Protein AF-W2TMM4-F1 (afdb_monomer_lite)

Structure (mmCIF, N/CA/C/O backbone):
data_AF-W2TMM4-F1
#
_entry.id   AF-W2TMM4-F1
#
loop_
_atom_site.group_PDB
_atom_site.id
_atom_site.type_symbol
_atom_site.label_atom_id
_atom_site.label_alt_id
_atom_site.label_comp_id
_atom_site.label_asym_id
_atom_site.label_entity_id
_atom_site.label_seq_id
_atom_site.pdbx_PDB_ins_code
_atom_site.Cartn_x
_atom_site.Cartn_y
_atom_site.Cartn_z
_atom_site.occupancy
_atom_site.B_iso_or_equiv
_atom_site.auth_seq_id
_atom_site.auth_comp_id
_atom_site.auth_asym_id
_atom_site.auth_atom_id
_atom_site.pdbx_PDB_model_num
ATOM 1 N N . ALA A 1 1 ? 18.737 -13.129 -10.054 1.00 51.97 1 ALA A N 1
ATOM 2 C CA . ALA A 1 1 ? 17.874 -11.934 -10.017 1.00 51.97 1 ALA A CA 1
ATOM 3 C C . ALA A 1 1 ? 16.461 -12.389 -9.698 1.00 51.97 1 ALA A C 1
ATOM 5 O O . ALA A 1 1 ? 16.050 -13.416 -10.236 1.00 51.97 1 ALA A O 1
ATOM 6 N N . ASP A 1 2 ? 15.751 -11.673 -8.831 1.00 71.31 2 ASP A N 1
ATOM 7 C CA . ASP A 1 2 ? 14.385 -12.040 -8.451 1.00 71.31 2 ASP A CA 1
ATOM 8 C C . ASP A 1 2 ? 13.465 -11.976 -9.670 1.00 71.31 2 ASP A C 1
ATOM 10 O O . ASP A 1 2 ? 13.382 -10.958 -10.364 1.00 71.31 2 ASP A O 1
ATOM 14 N N . THR A 1 3 ? 12.808 -13.094 -9.968 1.00 86.00 3 THR A N 1
ATOM 15 C CA . THR A 1 3 ? 11.962 -13.233 -11.158 1.00 86.00 3 THR A CA 1
ATOM 16 C C . THR A 1 3 ? 10.549 -12.759 -10.842 1.00 86.00 3 THR A C 1
ATOM 18 O O . THR A 1 3 ? 10.067 -12.923 -9.723 1.00 86.00 3 THR A O 1
ATOM 21 N N . ALA A 1 4 ? 9.895 -12.118 -11.810 1.00 92.56 4 ALA A N 1
ATOM 22 C CA . ALA A 1 4 ? 8.501 -11.724 -11.657 1.00 92.56 4 ALA A CA 1
ATOM 23 C C . ALA A 1 4 ? 7.598 -12.967 -11.580 1.00 92.56 4 ALA A C 1
ATOM 25 O O . ALA A 1 4 ? 7.750 -13.894 -12.376 1.00 92.56 4 ALA A O 1
ATOM 26 N N . ALA A 1 5 ? 6.653 -12.966 -10.647 1.00 97.12 5 ALA A N 1
ATOM 27 C CA . ALA A 1 5 ? 5.658 -14.014 -10.483 1.00 97.12 5 ALA A CA 1
ATOM 28 C C . ALA A 1 5 ? 4.258 -13.421 -10.277 1.00 97.12 5 ALA A C 1
ATOM 30 O O . ALA A 1 5 ? 4.093 -12.299 -9.787 1.00 97.12 5 ALA A O 1
ATOM 31 N N . ALA A 1 6 ? 3.250 -14.208 -10.654 1.00 97.75 6 ALA A N 1
ATOM 32 C CA . ALA A 1 6 ? 1.847 -13.887 -10.442 1.00 97.75 6 ALA A CA 1
ATOM 33 C C . ALA A 1 6 ? 1.401 -14.347 -9.049 1.00 97.75 6 ALA A C 1
ATOM 35 O O . ALA A 1 6 ? 1.552 -15.519 -8.706 1.00 97.75 6 ALA A O 1
ATOM 36 N N . TYR A 1 7 ? 0.784 -13.449 -8.289 1.00 98.19 7 TYR A N 1
ATOM 37 C CA . TYR A 1 7 ? 0.200 -13.734 -6.984 1.00 98.19 7 TYR A CA 1
ATOM 38 C C . TYR A 1 7 ? -1.304 -13.469 -7.005 1.00 98.19 7 TYR A C 1
ATOM 40 O O . TYR A 1 7 ? -1.793 -12.600 -7.731 1.00 98.19 7 TYR A O 1
ATOM 48 N N . THR A 1 8 ? -2.044 -14.227 -6.202 1.00 97.69 8 THR A N 1
ATOM 49 C CA . THR A 1 8 ? -3.495 -14.081 -6.057 1.00 97.69 8 THR A CA 1
ATOM 50 C C . THR A 1 8 ? -3.821 -13.833 -4.596 1.00 97.69 8 THR A C 1
ATOM 52 O O . THR A 1 8 ? -3.382 -14.590 -3.729 1.00 97.69 8 THR A O 1
ATOM 55 N N . LEU A 1 9 ? -4.621 -12.798 -4.332 1.00 96.44 9 LEU A N 1
ATOM 56 C CA . LEU A 1 9 ? -5.120 -12.542 -2.989 1.00 96.44 9 LEU A CA 1
ATOM 57 C C . LEU A 1 9 ? -6.044 -13.688 -2.549 1.00 96.44 9 LEU A C 1
ATOM 59 O O . LEU A 1 9 ? -6.918 -14.102 -3.319 1.00 96.44 9 LEU A O 1
ATOM 63 N N . PRO A 1 10 ? -5.891 -14.204 -1.320 1.00 95.38 10 PRO A N 1
ATOM 64 C CA . PRO A 1 10 ? -6.829 -15.170 -0.782 1.00 95.38 10 PRO A CA 1
ATOM 65 C C . PRO A 1 10 ? -8.191 -14.504 -0.559 1.00 95.38 10 PRO A C 1
ATOM 67 O O . PRO A 1 10 ? -8.290 -13.296 -0.354 1.00 95.38 10 PRO A O 1
ATOM 70 N N . ARG A 1 11 ? -9.257 -15.311 -0.536 1.00 91.25 11 ARG A N 1
ATOM 71 C CA . ARG A 1 11 ? -10.608 -14.808 -0.226 1.00 91.25 11 ARG A CA 1
ATOM 72 C C . ARG A 1 11 ? -10.712 -14.232 1.187 1.00 91.25 11 ARG A C 1
ATOM 74 O O . ARG A 1 11 ? -11.537 -13.358 1.421 1.00 91.25 11 ARG A O 1
ATOM 81 N N . GLN A 1 12 ? -9.921 -14.755 2.122 1.00 92.19 12 GLN A N 1
ATOM 82 C CA . GLN A 1 12 ? -9.892 -14.325 3.516 1.00 92.19 12 GLN A CA 1
ATOM 83 C C . GLN A 1 12 ? -8.455 -14.359 4.035 1.00 92.19 12 GLN A C 1
ATOM 85 O O . GLN A 1 12 ? -7.706 -15.288 3.736 1.00 92.19 12 GLN A O 1
ATOM 90 N N . LEU A 1 13 ? -8.100 -13.353 4.832 1.00 97.50 13 LEU A N 1
ATOM 91 C CA . LEU A 1 13 ? -6.858 -13.291 5.599 1.00 97.50 13 LEU A CA 1
ATOM 92 C C . LEU A 1 13 ? -7.182 -13.490 7.081 1.00 97.50 13 LEU A C 1
ATOM 94 O O . LEU A 1 13 ? -8.148 -12.916 7.586 1.00 97.50 13 LEU A O 1
ATOM 98 N N . GLY A 1 14 ? -6.368 -14.279 7.781 1.00 98.06 14 GLY A N 1
ATOM 99 C CA . GLY A 1 14 ? -6.341 -14.286 9.243 1.00 98.06 14 GLY A CA 1
ATOM 100 C C . GLY A 1 14 ? -5.696 -13.012 9.799 1.00 98.06 14 GLY A C 1
ATOM 101 O O . GLY A 1 14 ? -5.036 -12.274 9.069 1.00 98.06 14 GLY A O 1
ATOM 102 N N . LEU A 1 15 ? -5.880 -12.736 11.093 1.00 97.75 15 LEU A N 1
ATOM 103 C CA . LEU A 1 15 ? -5.223 -11.598 11.744 1.00 97.75 15 LEU A CA 1
ATOM 104 C C . LEU A 1 15 ? -3.692 -11.714 11.619 1.00 97.75 15 LEU A C 1
ATOM 106 O O . LEU A 1 15 ? -3.131 -12.792 11.807 1.00 97.75 15 LEU A O 1
ATOM 110 N N . ASN A 1 16 ? -3.035 -10.597 11.305 1.00 96.81 16 ASN A N 1
ATOM 111 C CA . ASN A 1 16 ? -1.598 -10.472 11.046 1.00 96.81 16 ASN A CA 1
ATOM 112 C C . ASN A 1 16 ? -1.088 -11.272 9.839 1.00 96.81 16 ASN A C 1
ATOM 114 O O . ASN A 1 16 ? 0.111 -11.525 9.711 1.00 96.81 16 ASN A O 1
ATOM 118 N N . GLN A 1 17 ? -1.989 -11.652 8.932 1.00 98.12 17 GLN A N 1
ATOM 119 C CA . GLN A 1 17 ? -1.629 -12.218 7.639 1.00 98.12 17 GLN A CA 1
ATOM 120 C C . GLN A 1 17 ? -1.710 -11.165 6.543 1.00 98.12 17 GLN A C 1
ATOM 122 O O . GLN A 1 17 ? -2.535 -10.247 6.576 1.00 98.12 17 GLN A O 1
ATOM 127 N N . TRP A 1 18 ? -0.870 -11.356 5.534 1.00 98.19 18 TRP A N 1
ATOM 128 C CA . TRP A 1 18 ? -0.794 -10.502 4.366 1.00 98.19 18 TRP A CA 1
ATOM 129 C C . TRP A 1 18 ? -0.539 -11.326 3.107 1.00 98.19 18 TRP A C 1
ATOM 131 O O . TRP A 1 18 ? -0.071 -12.463 3.178 1.00 98.19 18 TRP A O 1
ATOM 141 N N . ALA A 1 19 ? -0.888 -10.765 1.954 1.00 98.38 19 ALA A N 1
ATOM 142 C CA . ALA A 1 19 ? -0.731 -11.428 0.668 1.00 98.38 19 ALA A CA 1
ATOM 143 C C . ALA A 1 19 ? -0.530 -10.423 -0.468 1.00 98.38 19 ALA A C 1
ATOM 145 O O . ALA A 1 19 ? -1.021 -9.296 -0.411 1.00 98.38 19 ALA A O 1
ATOM 146 N N . PHE A 1 20 ? 0.147 -10.874 -1.522 1.00 98.56 20 PHE A N 1
ATOM 147 C CA . PHE A 1 20 ? 0.278 -10.156 -2.785 1.00 98.56 20 PHE A CA 1
ATOM 148 C C . PHE A 1 20 ? -0.863 -10.500 -3.751 1.00 98.56 20 PHE A C 1
ATOM 150 O O . PHE A 1 20 ? -1.333 -11.637 -3.810 1.00 98.56 20 PHE A O 1
ATOM 157 N N . GLY A 1 21 ? -1.251 -9.525 -4.569 1.00 98.62 21 GLY A N 1
ATOM 158 C CA . GLY A 1 21 ? -2.081 -9.697 -5.757 1.00 98.62 21 GLY A CA 1
ATOM 159 C C . GLY A 1 21 ? -1.403 -9.097 -6.987 1.00 98.62 21 GLY A C 1
ATOM 160 O O . GLY A 1 21 ? -0.791 -8.034 -6.904 1.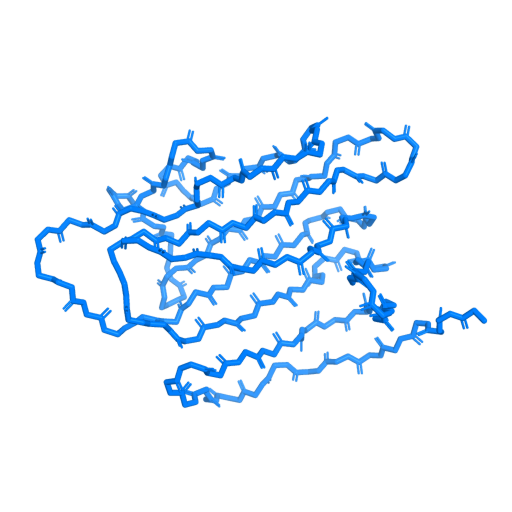00 98.62 21 GLY A O 1
ATOM 161 N N . GLY A 1 22 ? -1.502 -9.758 -8.138 1.00 98.25 22 GLY A N 1
ATOM 162 C CA . GLY A 1 22 ? -0.913 -9.279 -9.392 1.00 98.25 22 GLY A CA 1
ATOM 163 C C . GLY A 1 22 ? 0.547 -9.700 -9.585 1.00 98.25 22 GLY A C 1
ATOM 164 O O . GLY A 1 22 ? 0.987 -10.711 -9.042 1.00 98.25 22 GLY A O 1
ATOM 165 N N . GLN A 1 23 ? 1.286 -8.957 -10.412 1.00 98.38 23 GLN A N 1
ATOM 166 C CA . GLN A 1 23 ? 2.658 -9.301 -10.809 1.00 98.38 23 GLN A CA 1
ATOM 167 C C . GLN A 1 23 ? 3.690 -8.602 -9.925 1.00 98.38 23 GLN A C 1
ATOM 169 O O . GLN A 1 23 ? 3.745 -7.370 -9.891 1.00 98.38 23 GLN A O 1
ATOM 174 N N . TRP A 1 24 ? 4.549 -9.387 -9.279 1.00 98.50 24 TRP A N 1
ATOM 175 C CA . TRP A 1 24 ? 5.567 -8.899 -8.349 1.00 98.50 24 TRP A CA 1
ATOM 176 C C . TRP A 1 24 ? 6.913 -9.570 -8.592 1.00 98.50 24 TRP A C 1
ATOM 178 O O . TRP A 1 24 ? 6.967 -10.760 -8.884 1.00 98.50 24 TRP A O 1
ATOM 188 N N . SER A 1 25 ? 8.004 -8.829 -8.406 1.00 98.00 25 SER A N 1
ATOM 189 C CA . SER A 1 25 ? 9.296 -9.434 -8.061 1.00 98.00 25 SER A CA 1
ATOM 190 C C . SER A 1 25 ? 9.498 -9.260 -6.569 1.00 98.00 25 SER A C 1
ATOM 192 O O . SER A 1 25 ? 9.566 -8.126 -6.101 1.00 98.00 25 SER A O 1
ATOM 194 N N . VAL A 1 26 ? 9.586 -10.366 -5.839 1.00 97.06 26 VAL A N 1
ATOM 195 C CA . VAL A 1 26 ? 9.795 -10.362 -4.390 1.00 97.06 26 VAL A CA 1
ATOM 196 C C . VAL A 1 26 ? 11.237 -10.762 -4.122 1.00 97.06 26 VAL A C 1
ATOM 198 O O . VAL A 1 26 ? 11.638 -11.867 -4.481 1.00 97.06 26 VAL A O 1
ATOM 201 N N . GLY A 1 27 ? 12.001 -9.846 -3.537 1.00 94.69 27 GLY A N 1
ATOM 202 C CA . GLY A 1 27 ? 13.391 -10.057 -3.155 1.00 94.69 27 GLY A CA 1
ATOM 203 C C . GLY A 1 27 ? 13.590 -10.110 -1.649 1.00 94.69 27 GLY A C 1
A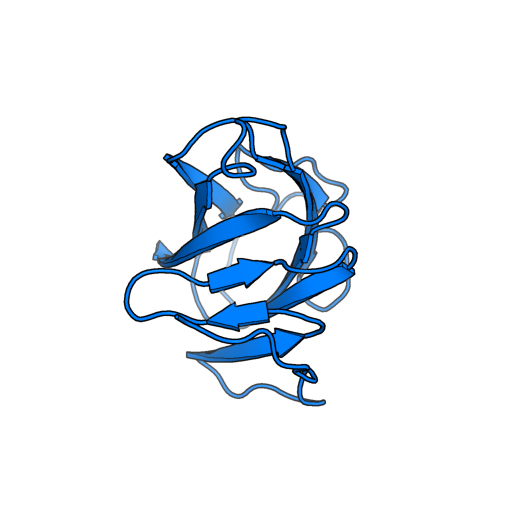TOM 204 O O . GLY A 1 27 ? 12.639 -10.027 -0.874 1.00 94.69 27 GLY A O 1
ATOM 205 N N . ALA A 1 28 ? 14.853 -10.223 -1.237 1.00 92.88 28 ALA A N 1
ATOM 206 C CA . ALA A 1 28 ? 15.225 -10.318 0.175 1.00 92.88 28 ALA A CA 1
ATOM 207 C C . ALA A 1 28 ? 14.900 -9.045 0.982 1.00 92.88 28 ALA A C 1
ATOM 209 O O . ALA A 1 28 ? 14.597 -9.135 2.167 1.00 92.88 28 ALA A O 1
ATOM 210 N N . GLU A 1 29 ? 14.959 -7.870 0.346 1.00 92.19 29 GLU A N 1
ATOM 211 C CA . GLU A 1 29 ? 14.835 -6.567 1.023 1.00 92.19 29 GLU A CA 1
ATOM 212 C C . GLU A 1 29 ? 13.581 -5.781 0.626 1.00 92.19 29 GLU A C 1
ATOM 214 O O . GLU A 1 29 ? 13.158 -4.876 1.343 1.00 92.19 29 GLU A O 1
ATOM 219 N N . SER A 1 30 ? 13.001 -6.076 -0.540 1.00 95.50 30 SER A N 1
ATOM 220 C CA . SER A 1 30 ? 11.833 -5.360 -1.049 1.00 95.50 30 SER A CA 1
ATOM 221 C C . SER A 1 30 ? 11.041 -6.193 -2.049 1.00 95.50 30 SER A C 1
ATOM 223 O O . SER A 1 30 ? 11.552 -7.138 -2.655 1.00 95.50 30 SER A O 1
ATOM 225 N N . ALA A 1 31 ? 9.788 -5.801 -2.250 1.00 97.75 31 ALA A N 1
ATOM 226 C CA . ALA A 1 31 ? 8.948 -6.275 -3.335 1.00 97.75 31 ALA A CA 1
ATOM 227 C C . ALA A 1 31 ? 8.685 -5.137 -4.324 1.00 97.75 31 ALA A C 1
ATOM 229 O O . ALA A 1 31 ? 8.390 -4.010 -3.924 1.00 97.75 31 ALA A O 1
ATOM 230 N N . VAL A 1 32 ? 8.772 -5.437 -5.620 1.00 98.06 32 VAL A N 1
ATOM 231 C CA . VAL A 1 32 ? 8.550 -4.466 -6.696 1.00 98.06 32 VAL A CA 1
ATOM 232 C C . VAL A 1 32 ? 7.302 -4.832 -7.484 1.00 98.06 32 VAL A C 1
ATOM 234 O O . VAL A 1 32 ? 7.226 -5.929 -8.045 1.00 98.06 32 VAL A O 1
ATOM 237 N N . ALA A 1 33 ? 6.354 -3.900 -7.571 1.00 98.31 33 ALA A N 1
ATOM 238 C CA . ALA A 1 33 ? 5.169 -4.033 -8.413 1.00 98.31 33 ALA A CA 1
ATOM 239 C C . ALA A 1 33 ? 5.594 -4.053 -9.889 1.00 98.31 33 ALA A C 1
ATOM 241 O O . ALA A 1 33 ? 6.111 -3.065 -10.408 1.00 98.31 33 ALA A O 1
ATOM 242 N N . ARG A 1 34 ? 5.411 -5.172 -10.595 1.00 97.62 34 ARG A N 1
ATOM 243 C CA . ARG A 1 34 ? 5.867 -5.323 -11.992 1.00 97.62 34 ARG A CA 1
ATOM 244 C C . ARG A 1 34 ? 4.807 -4.981 -13.030 1.00 97.62 34 ARG A C 1
ATOM 246 O O . ARG A 1 34 ? 5.150 -4.791 -14.192 1.00 97.62 34 ARG A O 1
ATOM 253 N N . ALA A 1 35 ? 3.549 -4.866 -12.619 1.00 97.19 35 ALA A N 1
ATOM 254 C CA . ALA A 1 35 ? 2.445 -4.464 -13.479 1.00 97.19 35 ALA A CA 1
ATOM 255 C C . ALA A 1 35 ? 1.510 -3.483 -12.752 1.00 97.19 35 ALA A C 1
ATOM 257 O O . ALA A 1 35 ? 1.459 -3.496 -11.517 1.00 97.19 35 ALA A O 1
ATOM 258 N N . PRO A 1 36 ? 0.741 -2.668 -13.498 1.00 98.06 36 PRO A N 1
ATOM 259 C CA . PRO A 1 36 ? -0.399 -1.950 -12.944 1.00 98.06 36 PRO A CA 1
ATOM 260 C C . PRO A 1 36 ? -1.343 -2.885 -12.187 1.00 98.06 36 PRO A C 1
ATOM 262 O O . PRO A 1 36 ? -1.492 -4.058 -12.530 1.00 98.06 36 PRO A O 1
ATOM 265 N N . LEU A 1 37 ? -2.032 -2.331 -11.195 1.00 98.25 37 LEU A N 1
ATOM 266 C CA . LEU A 1 37 ? -3.004 -3.013 -10.339 1.00 98.25 37 LEU A CA 1
ATOM 267 C C . LEU A 1 37 ? -2.414 -4.120 -9.451 1.00 98.25 37 LEU A C 1
ATOM 269 O O . LEU A 1 37 ? -3.179 -4.850 -8.821 1.00 98.25 37 LEU A O 1
ATOM 273 N N . ALA A 1 38 ? -1.086 -4.217 -9.350 1.00 98.62 38 ALA A N 1
ATOM 274 C CA . ALA A 1 38 ? -0.438 -5.004 -8.311 1.00 98.62 38 ALA A CA 1
ATOM 275 C C . ALA A 1 38 ? -0.857 -4.477 -6.929 1.00 98.62 38 ALA A C 1
ATOM 277 O O . ALA A 1 38 ? -0.925 -3.264 -6.708 1.00 98.62 38 ALA A O 1
ATOM 278 N N . SER A 1 39 ? -1.165 -5.379 -6.004 1.00 98.75 39 SER A N 1
ATOM 279 C CA . SER A 1 39 ? -1.694 -5.031 -4.690 1.00 98.75 39 SER A CA 1
ATOM 280 C C . SER A 1 39 ? -1.083 -5.848 -3.561 1.00 98.75 39 SER A C 1
ATOM 282 O O . SER A 1 39 ? -0.494 -6.910 -3.775 1.00 98.75 39 SER A O 1
ATOM 284 N N . ILE A 1 40 ? -1.225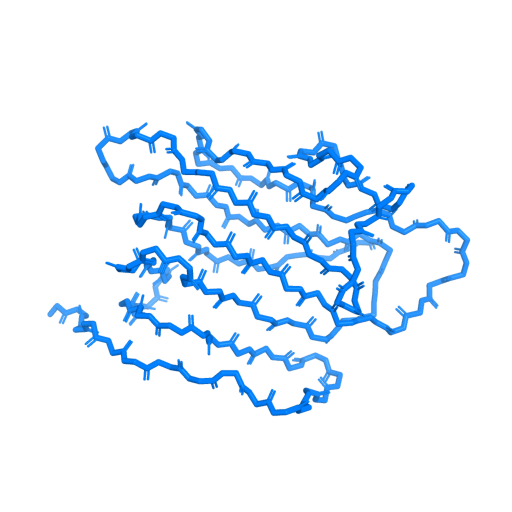 -5.321 -2.348 1.00 98.75 40 ILE A N 1
ATOM 285 C CA . ILE A 1 40 ? -0.909 -6.008 -1.100 1.00 98.75 40 ILE A CA 1
ATOM 286 C C . ILE A 1 40 ? -2.110 -5.847 -0.181 1.00 98.75 40 ILE A C 1
ATOM 288 O O . ILE A 1 40 ? -2.575 -4.724 0.017 1.00 98.75 40 ILE A O 1
ATOM 292 N N . ALA A 1 41 ? -2.591 -6.949 0.385 1.00 98.75 41 ALA A N 1
ATOM 293 C CA . ALA A 1 41 ? -3.600 -6.926 1.434 1.00 98.75 41 ALA A CA 1
ATOM 294 C C . ALA A 1 41 ? -2.992 -7.365 2.766 1.00 98.75 41 ALA A C 1
ATOM 296 O O . ALA A 1 41 ? -2.139 -8.251 2.786 1.00 98.75 41 ALA A O 1
ATOM 297 N N . TYR A 1 42 ? -3.435 -6.763 3.867 1.00 98.69 42 TYR A N 1
ATOM 298 C CA . TYR A 1 42 ? -3.007 -7.083 5.229 1.00 98.69 42 TYR A CA 1
ATOM 299 C C . TYR A 1 42 ? -4.217 -6.987 6.164 1.00 98.69 42 TYR A C 1
ATOM 301 O O . TYR A 1 42 ? -4.887 -5.954 6.198 1.00 98.69 42 TYR A O 1
ATOM 309 N N . ARG A 1 43 ? -4.490 -8.023 6.967 1.00 98.62 43 ARG A N 1
ATOM 310 C CA . ARG A 1 43 ? -5.481 -7.934 8.054 1.00 98.62 43 ARG A CA 1
ATOM 311 C C . ARG A 1 43 ? -4.799 -7.610 9.382 1.00 98.62 43 ARG A C 1
ATOM 313 O O . ARG A 1 43 ? -4.012 -8.414 9.870 1.00 98.62 43 ARG A O 1
ATOM 320 N N . PHE A 1 44 ? -5.085 -6.448 9.960 1.00 98.19 44 PHE A N 1
ATOM 321 C CA . PHE A 1 44 ? -4.330 -5.877 11.084 1.00 98.19 44 PHE A CA 1
ATOM 322 C C . PHE A 1 44 ? -5.232 -5.436 12.242 1.00 98.19 44 PHE A C 1
ATOM 324 O O . PHE A 1 44 ? -6.433 -5.251 12.056 1.00 98.19 44 PHE A O 1
ATOM 331 N N . HIS A 1 45 ? -4.622 -5.230 13.415 1.00 98.00 45 HIS A N 1
ATOM 332 C CA . HIS A 1 45 ? -5.238 -4.638 14.607 1.00 98.00 45 HIS A CA 1
ATOM 333 C C . HIS A 1 45 ? -4.315 -3.548 15.178 1.00 98.00 45 HIS A C 1
ATOM 335 O O . HIS A 1 45 ? -3.415 -3.838 15.965 1.00 98.00 45 HIS A O 1
ATOM 341 N N . ALA A 1 46 ? -4.496 -2.300 14.746 1.00 97.62 46 ALA A N 1
ATOM 342 C CA . ALA A 1 46 ? -3.722 -1.143 15.211 1.00 97.62 46 ALA A CA 1
ATOM 343 C C . ALA A 1 46 ? -4.464 0.160 14.902 1.00 97.62 46 ALA A C 1
ATOM 345 O O . ALA A 1 46 ? -5.348 0.160 14.050 1.00 97.62 46 ALA A O 1
ATOM 346 N N . ARG A 1 47 ? -4.105 1.277 15.545 1.00 98.06 47 ARG A N 1
ATOM 347 C CA . ARG A 1 47 ? -4.702 2.579 15.216 1.00 98.06 47 ARG A CA 1
ATOM 348 C C . ARG A 1 47 ? -4.137 3.100 13.900 1.00 98.06 47 ARG A C 1
ATOM 350 O O . ARG A 1 47 ? -4.896 3.538 13.037 1.00 98.06 47 ARG A O 1
ATOM 357 N N . ASP A 1 48 ? -2.820 3.052 13.757 1.00 98.38 48 ASP A N 1
ATOM 358 C CA . ASP A 1 48 ? -2.107 3.532 12.583 1.00 98.38 48 ASP A CA 1
ATOM 359 C C . ASP A 1 48 ? -1.550 2.361 11.768 1.00 98.38 48 ASP A C 1
ATOM 361 O O . ASP A 1 48 ? -1.046 1.378 12.318 1.00 98.38 48 ASP A O 1
ATOM 365 N N . LEU A 1 49 ? -1.601 2.495 10.444 1.00 98.69 49 LEU A N 1
ATOM 366 C CA . LEU A 1 49 ? -0.889 1.627 9.510 1.00 98.69 49 LEU A CA 1
ATOM 367 C C . LEU A 1 49 ? -0.039 2.502 8.595 1.00 98.69 49 LEU A C 1
ATOM 369 O O . LEU A 1 49 ? -0.536 3.415 7.924 1.00 98.69 49 LEU A O 1
ATOM 373 N N . HIS A 1 50 ? 1.247 2.180 8.557 1.00 98.75 50 HIS A N 1
ATOM 374 C CA . HIS A 1 50 ? 2.232 2.829 7.714 1.00 98.75 50 HIS A CA 1
ATOM 375 C C . HIS A 1 50 ? 2.879 1.818 6.773 1.00 98.75 50 HIS A C 1
ATOM 377 O O . HIS A 1 50 ? 2.932 0.619 7.060 1.00 98.75 50 HIS A O 1
ATOM 383 N N . LEU A 1 51 ? 3.420 2.318 5.668 1.00 98.69 51 LEU A N 1
ATOM 384 C CA . LEU A 1 51 ? 4.181 1.521 4.716 1.00 98.69 51 LEU A CA 1
ATOM 385 C C . LEU A 1 51 ? 5.433 2.283 4.300 1.00 98.69 51 LEU A C 1
ATOM 387 O O . LEU A 1 51 ? 5.355 3.443 3.890 1.00 98.69 51 LEU A O 1
ATOM 391 N N . VAL A 1 52 ? 6.592 1.638 4.400 1.00 98.44 52 VAL A N 1
ATOM 392 C CA . VAL A 1 52 ? 7.816 2.156 3.787 1.00 98.44 52 VAL A CA 1
ATOM 393 C C . VAL A 1 52 ? 7.734 1.871 2.287 1.00 98.44 52 VAL A C 1
ATOM 395 O O . VAL A 1 52 ? 7.701 0.709 1.871 1.00 98.44 52 VAL A O 1
ATOM 398 N N . LEU A 1 53 ? 7.661 2.941 1.493 1.00 97.00 53 LEU A N 1
ATOM 399 C CA . LEU A 1 53 ? 7.511 2.917 0.036 1.00 97.00 53 LEU A CA 1
ATOM 400 C C . LEU A 1 53 ? 8.597 3.757 -0.621 1.00 97.00 53 LEU A C 1
ATOM 402 O O . LEU A 1 53 ? 9.011 4.777 -0.070 1.00 97.00 53 LEU A O 1
ATOM 406 N N . ALA A 1 54 ? 8.974 3.381 -1.838 1.00 97.75 54 ALA A N 1
ATOM 407 C CA . ALA A 1 54 ? 9.691 4.242 -2.767 1.00 97.75 54 ALA A CA 1
ATOM 408 C C . ALA A 1 54 ? 9.005 4.238 -4.151 1.00 97.75 54 ALA A C 1
ATOM 410 O O . ALA A 1 54 ? 8.339 3.255 -4.503 1.00 97.75 54 ALA A O 1
ATOM 411 N N . PRO A 1 55 ? 9.131 5.337 -4.926 1.00 97.38 55 PRO A N 1
ATOM 412 C CA . PRO A 1 55 ? 8.671 5.397 -6.314 1.00 97.38 55 PRO A CA 1
ATOM 413 C C . PRO A 1 55 ? 9.413 4.383 -7.199 1.00 97.38 55 PRO A C 1
ATOM 415 O O . PRO A 1 55 ? 10.255 3.615 -6.726 1.00 97.38 55 PRO A O 1
ATOM 418 N N . ALA A 1 56 ? 9.123 4.395 -8.500 1.00 94.94 56 ALA A N 1
ATOM 419 C CA . ALA A 1 56 ? 9.886 3.608 -9.460 1.00 94.94 56 ALA A CA 1
ATOM 420 C C . ALA A 1 56 ? 11.385 3.950 -9.404 1.00 94.94 56 ALA A C 1
ATOM 422 O O . ALA A 1 56 ? 11.767 5.070 -9.065 1.00 94.94 56 ALA A O 1
ATOM 423 N N . ALA A 1 57 ? 12.242 2.988 -9.763 1.00 91.31 57 ALA A N 1
ATOM 424 C CA . ALA A 1 57 ? 13.700 3.142 -9.705 1.00 91.31 57 ALA A CA 1
ATOM 425 C C . ALA A 1 57 ? 14.244 4.318 -10.544 1.00 91.31 57 ALA A C 1
ATOM 427 O O . ALA A 1 57 ? 15.321 4.831 -10.259 1.00 91.31 57 ALA A O 1
ATOM 428 N N . ASP A 1 58 ? 13.499 4.763 -11.560 1.00 92.62 58 ASP A N 1
ATOM 429 C CA . ASP A 1 58 ? 13.805 5.949 -12.369 1.00 92.62 58 ASP A CA 1
ATOM 430 C C . ASP A 1 58 ? 13.267 7.262 -11.761 1.00 92.62 58 ASP A C 1
ATOM 432 O O . ASP A 1 58 ? 13.293 8.309 -12.406 1.00 92.62 58 ASP A O 1
ATOM 436 N N . GLY A 1 59 ? 12.767 7.214 -10.524 1.00 92.69 59 GLY A N 1
ATOM 437 C CA . GLY A 1 59 ? 12.206 8.342 -9.787 1.00 92.69 59 GLY A CA 1
ATOM 438 C C . GLY A 1 59 ? 10.777 8.710 -10.184 1.00 92.69 59 GLY A C 1
ATOM 439 O O . GLY A 1 59 ? 10.230 9.661 -9.623 1.00 92.69 59 GLY A O 1
ATOM 440 N N . LYS A 1 60 ? 10.144 7.993 -11.126 1.00 96.88 60 LYS A N 1
ATOM 441 C CA . LYS A 1 60 ? 8.770 8.308 -11.533 1.00 96.88 60 LYS A CA 1
ATOM 442 C C . LYS A 1 60 ? 7.793 8.086 -10.375 1.00 96.88 60 LYS A C 1
ATOM 444 O O . LYS A 1 60 ? 7.780 6.992 -9.801 1.00 96.88 60 LYS A O 1
ATOM 449 N N . PRO A 1 61 ? 6.940 9.080 -10.060 1.00 98.06 61 PRO A N 1
ATOM 450 C CA . PRO A 1 61 ? 5.904 8.912 -9.056 1.00 98.06 61 PRO A CA 1
ATOM 451 C C . PRO A 1 61 ? 4.989 7.730 -9.374 1.00 98.06 61 PRO A C 1
ATOM 453 O O . PRO A 1 61 ? 4.603 7.534 -10.526 1.00 98.06 61 PRO A O 1
ATOM 456 N N . VAL A 1 62 ? 4.610 6.977 -8.343 1.00 98.69 62 VAL A N 1
ATOM 457 C CA . VAL A 1 62 ? 3.699 5.833 -8.472 1.00 98.69 62 VAL A CA 1
ATOM 458 C C . VAL A 1 62 ? 2.400 6.160 -7.758 1.00 98.69 62 VAL A C 1
ATOM 460 O O . VAL A 1 62 ? 2.384 6.367 -6.543 1.00 98.69 62 VAL A O 1
ATOM 463 N N . ARG A 1 63 ? 1.294 6.207 -8.502 1.00 98.81 63 ARG A N 1
ATOM 464 C CA . ARG A 1 63 ? -0.032 6.416 -7.917 1.00 98.81 63 ARG A CA 1
ATOM 465 C C . ARG A 1 63 ? -0.522 5.122 -7.288 1.00 98.81 63 ARG A C 1
ATOM 467 O O . ARG A 1 63 ? -0.324 4.035 -7.833 1.00 98.81 63 ARG A O 1
ATOM 474 N N . PHE A 1 64 ? -1.228 5.240 -6.176 1.00 98.88 64 PHE A N 1
ATOM 475 C CA . PHE A 1 64 ? -1.868 4.112 -5.522 1.00 98.88 64 PHE A CA 1
ATOM 476 C C . PHE A 1 64 ? -3.257 4.485 -5.008 1.00 98.88 64 PHE A C 1
ATOM 478 O O . PHE A 1 64 ? -3.612 5.659 -4.880 1.00 98.88 64 PHE A O 1
ATOM 485 N N . ARG A 1 65 ? -4.052 3.457 -4.719 1.00 98.88 65 ARG A N 1
ATOM 486 C CA . ARG A 1 65 ? -5.291 3.561 -3.950 1.00 98.88 65 ARG A CA 1
ATOM 487 C C . ARG A 1 65 ? -5.257 2.589 -2.788 1.00 98.88 65 ARG A C 1
ATOM 489 O O . ARG A 1 65 ? -4.802 1.462 -2.968 1.00 98.88 65 ARG A O 1
ATOM 496 N N . ILE A 1 66 ? -5.768 3.010 -1.640 1.00 98.81 66 ILE A N 1
ATOM 497 C CA . ILE A 1 66 ? -6.006 2.127 -0.504 1.00 98.81 66 ILE A CA 1
ATOM 498 C C . ILE A 1 66 ? -7.496 1.902 -0.269 1.00 98.81 66 ILE A C 1
ATOM 500 O O . ILE A 1 66 ? -8.330 2.730 -0.638 1.00 98.81 66 ILE A O 1
ATOM 504 N N . SER A 1 67 ? -7.809 0.810 0.414 1.00 98.75 67 SER A N 1
ATOM 505 C CA . SER A 1 67 ? -9.128 0.562 0.986 1.00 98.75 67 SER A CA 1
ATOM 506 C C . SER A 1 67 ? -9.020 -0.082 2.363 1.00 98.75 67 SER A C 1
ATOM 508 O O . SER A 1 67 ? -8.060 -0.804 2.637 1.00 98.75 67 SER A O 1
ATOM 510 N N . ILE A 1 68 ? -10.034 0.151 3.190 1.00 98.31 68 ILE A N 1
ATOM 511 C CA . ILE A 1 68 ? -10.272 -0.509 4.470 1.00 98.31 68 ILE A CA 1
ATOM 512 C C . ILE A 1 68 ? -11.584 -1.280 4.326 1.00 98.31 68 ILE A C 1
ATOM 514 O O . ILE A 1 68 ? -12.615 -0.698 3.996 1.00 98.31 68 ILE A O 1
ATOM 518 N N . ASP A 1 69 ? -11.525 -2.599 4.494 1.00 97.62 69 ASP A N 1
ATOM 519 C CA . ASP A 1 69 ? -12.645 -3.530 4.302 1.00 97.62 69 ASP A CA 1
ATOM 520 C C . ASP A 1 69 ? -13.368 -3.3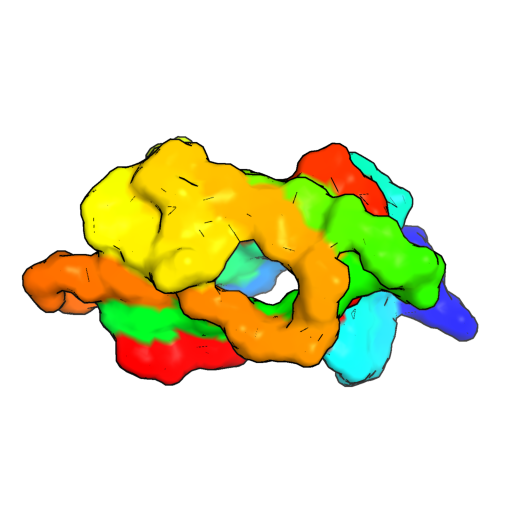46 2.953 1.00 97.62 69 ASP A C 1
ATOM 522 O O . ASP A 1 69 ? -14.587 -3.459 2.842 1.00 97.62 69 ASP A O 1
ATOM 526 N N . GLY A 1 70 ? -12.593 -3.047 1.905 1.00 97.75 70 GLY A N 1
ATOM 527 C CA . GLY A 1 70 ? -13.088 -2.843 0.542 1.00 97.75 70 GLY A CA 1
ATOM 528 C C . GLY A 1 70 ? -13.694 -1.462 0.266 1.00 97.75 70 GLY A C 1
ATOM 529 O O . GLY A 1 70 ? -14.103 -1.206 -0.866 1.00 97.75 70 GLY A O 1
ATOM 530 N N . ALA A 1 71 ? -13.724 -0.558 1.249 1.00 98.38 71 ALA A N 1
ATOM 531 C CA . ALA A 1 71 ? -14.204 0.815 1.096 1.00 98.38 71 ALA A CA 1
ATOM 532 C C . ALA A 1 71 ? -13.057 1.843 1.189 1.00 98.38 71 ALA A C 1
ATOM 534 O O . ALA A 1 71 ? -12.013 1.556 1.780 1.00 98.38 71 ALA A O 1
ATOM 535 N N . PRO A 1 72 ? -13.216 3.059 0.631 1.00 98.44 72 PRO A N 1
ATOM 536 C CA . PRO A 1 72 ? -12.290 4.161 0.883 1.00 98.44 72 PRO A CA 1
ATOM 537 C C . PRO A 1 72 ? -12.127 4.448 2.387 1.00 98.44 72 PRO A C 1
ATOM 539 O O . PRO A 1 72 ? -13.085 4.276 3.143 1.00 98.44 72 PRO A O 1
ATOM 542 N N . PRO A 1 73 ? -10.953 4.930 2.834 1.00 98.00 73 PRO A N 1
ATOM 543 C CA . PRO A 1 73 ? -10.672 5.138 4.253 1.00 98.00 73 PRO A CA 1
ATOM 544 C C . PRO A 1 73 ? -11.532 6.240 4.893 1.00 98.00 73 PRO A C 1
ATOM 546 O O . PRO A 1 73 ? -11.716 6.237 6.110 1.00 98.00 73 PRO A O 1
ATOM 549 N N . GLY A 1 74 ? -12.062 7.192 4.113 1.00 98.12 74 GLY A N 1
ATOM 550 C CA . GLY A 1 74 ? -12.853 8.300 4.644 1.00 98.12 74 GLY A CA 1
ATOM 551 C C . GLY A 1 74 ? -12.073 9.044 5.725 1.00 98.12 74 GLY A C 1
ATOM 552 O O . GLY A 1 74 ? -10.895 9.326 5.548 1.00 98.12 74 GLY A O 1
ATOM 553 N N . VAL A 1 75 ? -12.697 9.297 6.875 1.00 97.06 75 VAL A N 1
ATOM 554 C CA . VAL A 1 75 ? -12.062 9.973 8.024 1.00 97.06 75 VAL A CA 1
ATOM 555 C C . VAL A 1 75 ? -10.884 9.210 8.644 1.00 97.06 75 VAL A C 1
ATOM 557 O O . VAL A 1 75 ? -10.156 9.791 9.441 1.00 97.06 75 VAL A O 1
ATOM 560 N N . ALA A 1 76 ? -10.695 7.930 8.305 1.00 97.56 76 ALA A N 1
ATOM 561 C CA . ALA A 1 76 ? -9.565 7.129 8.771 1.00 97.56 76 ALA A CA 1
ATOM 562 C C . ALA A 1 76 ? -8.322 7.258 7.868 1.00 97.56 76 ALA A C 1
ATOM 564 O O . ALA A 1 76 ? -7.372 6.485 8.016 1.00 97.56 76 ALA A O 1
ATOM 565 N N . HIS A 1 77 ? -8.321 8.186 6.906 1.00 98.56 77 HIS A N 1
ATOM 566 C CA . HIS A 1 77 ? -7.171 8.414 6.038 1.00 98.56 77 HIS A CA 1
ATOM 567 C C . HIS A 1 77 ? -5.953 8.903 6.843 1.00 98.56 77 HIS A C 1
ATOM 569 O O . HIS A 1 77 ? -6.068 9.710 7.768 1.00 98.56 77 HIS A O 1
ATOM 575 N N . GLY A 1 78 ? -4.770 8.392 6.504 1.00 98.31 78 GLY A N 1
ATOM 576 C CA . GLY A 1 78 ? -3.510 8.895 7.041 1.00 98.31 78 GLY A CA 1
ATOM 577 C C . GLY A 1 78 ? -3.092 10.224 6.403 1.00 98.31 78 GLY A C 1
ATOM 578 O O . GLY A 1 78 ? -3.754 10.740 5.502 1.00 98.31 78 GLY A O 1
ATOM 579 N N . ALA A 1 79 ? -1.971 10.786 6.859 1.00 98.19 79 ALA A N 1
ATOM 580 C CA . ALA A 1 79 ? -1.472 12.073 6.364 1.00 98.19 79 ALA A CA 1
ATOM 581 C C . ALA A 1 79 ? -1.067 12.049 4.878 1.00 98.19 79 ALA A C 1
ATOM 583 O O . ALA A 1 79 ? -1.074 13.089 4.225 1.00 98.19 79 ALA A O 1
ATOM 584 N N . ASP A 1 80 ? -0.734 10.871 4.343 1.00 98.62 80 ASP A N 1
ATOM 585 C CA . ASP A 1 80 ? -0.219 10.709 2.980 1.00 98.62 80 ASP A CA 1
ATOM 586 C C . ASP A 1 80 ? -1.263 10.189 1.981 1.00 98.62 80 ASP A C 1
ATOM 588 O O . ASP A 1 80 ? -0.927 9.798 0.860 1.00 98.62 80 ASP A O 1
ATOM 592 N N . VAL A 1 81 ? -2.529 10.146 2.397 1.00 98.62 81 VAL A N 1
ATOM 593 C CA . VAL A 1 81 ? -3.637 9.563 1.643 1.00 98.62 81 VAL A CA 1
ATOM 594 C C . VAL A 1 81 ? -4.846 10.482 1.742 1.00 98.62 81 VAL A C 1
ATOM 596 O O . VAL A 1 81 ? -5.165 10.987 2.814 1.00 98.62 81 VAL A O 1
ATOM 599 N N . ALA A 1 82 ? -5.536 10.704 0.628 1.00 98.75 82 ALA A N 1
ATOM 600 C CA . ALA A 1 82 ? -6.791 11.441 0.614 1.00 98.75 82 ALA A CA 1
ATOM 601 C C . ALA A 1 82 ? -7.953 10.587 1.154 1.00 98.75 82 ALA A C 1
ATOM 603 O O . ALA A 1 82 ? -7.904 9.359 1.153 1.00 98.75 82 ALA A O 1
ATOM 604 N N . ALA A 1 83 ? -9.052 11.221 1.566 1.00 98.44 83 ALA A N 1
ATOM 605 C CA . ALA A 1 83 ? -10.221 10.514 2.104 1.00 98.44 83 ALA A CA 1
ATOM 606 C C . ALA A 1 83 ? -10.829 9.476 1.131 1.00 98.44 83 ALA A C 1
ATOM 608 O O . ALA A 1 83 ? -11.423 8.490 1.568 1.00 98.44 83 ALA A O 1
ATOM 609 N N . ASP A 1 84 ? -10.657 9.663 -0.183 1.00 98.62 84 ASP A N 1
ATOM 610 C CA . ASP A 1 84 ? -11.079 8.709 -1.220 1.00 98.62 84 ASP A CA 1
ATOM 611 C C . ASP A 1 84 ? -10.120 7.511 -1.392 1.00 98.62 84 ASP A C 1
ATOM 613 O O . ASP A 1 84 ? -10.363 6.627 -2.215 1.00 98.62 84 ASP A O 1
ATOM 617 N N . GLY A 1 85 ? -9.034 7.474 -0.618 1.00 98.75 85 GLY A N 1
ATOM 618 C CA . GLY A 1 85 ? -8.018 6.430 -0.627 1.00 98.75 85 GLY A CA 1
ATOM 619 C C . GLY A 1 85 ? -6.891 6.658 -1.627 1.00 98.75 85 GLY A C 1
ATOM 620 O O . GLY A 1 85 ? -5.990 5.825 -1.697 1.00 98.75 85 GLY A O 1
ATOM 621 N N . SER A 1 86 ? -6.906 7.740 -2.408 1.00 98.88 86 SER A N 1
ATOM 622 C CA . SER A 1 86 ? -5.834 8.039 -3.361 1.00 98.88 86 SER A CA 1
ATOM 623 C C . SER A 1 86 ? -4.567 8.560 -2.676 1.00 98.88 86 SER A C 1
ATOM 625 O O . SER A 1 86 ? -4.615 9.302 -1.696 1.00 98.88 86 SER A O 1
ATOM 627 N N . GLY A 1 87 ? -3.413 8.176 -3.217 1.00 98.75 87 GLY A N 1
ATOM 628 C CA . GLY A 1 87 ? -2.111 8.687 -2.806 1.00 98.75 87 GLY A CA 1
ATOM 629 C C . GLY A 1 87 ? -1.070 8.520 -3.909 1.00 98.75 87 GLY A C 1
ATOM 630 O O . GLY A 1 87 ? -1.312 7.870 -4.933 1.00 98.75 87 GLY A O 1
ATOM 631 N N . VAL A 1 88 ? 0.091 9.147 -3.723 1.00 98.75 88 VAL A N 1
ATOM 632 C CA . VAL A 1 88 ? 1.195 9.099 -4.687 1.00 98.75 88 VAL A CA 1
ATOM 633 C C . VAL A 1 88 ? 2.515 8.930 -3.947 1.00 98.75 88 VAL A C 1
ATOM 635 O O . VAL A 1 88 ? 2.861 9.739 -3.087 1.00 98.75 88 VAL A O 1
ATOM 638 N N . ALA A 1 89 ? 3.268 7.890 -4.298 1.00 98.44 89 ALA A N 1
ATOM 639 C CA . ALA A 1 89 ? 4.624 7.694 -3.812 1.00 98.44 89 ALA A CA 1
ATOM 640 C C . ALA A 1 89 ? 5.593 8.512 -4.672 1.00 98.44 89 ALA A C 1
ATOM 642 O O . ALA A 1 89 ? 5.716 8.264 -5.871 1.00 98.44 89 ALA A O 1
ATOM 643 N N . THR A 1 90 ? 6.262 9.492 -4.067 1.00 97.88 90 THR A N 1
ATOM 644 C CA . THR A 1 90 ? 7.180 10.430 -4.745 1.00 97.88 90 THR A CA 1
ATOM 645 C C . THR A 1 90 ? 8.616 10.340 -4.236 1.00 97.88 90 THR A C 1
ATOM 647 O O . THR A 1 90 ? 9.538 10.779 -4.916 1.00 97.88 90 THR A O 1
ATOM 650 N N . SER A 1 91 ? 8.827 9.762 -3.054 1.00 97.44 91 SER A N 1
ATOM 651 C CA . SER A 1 91 ? 10.145 9.566 -2.446 1.00 97.44 91 SER A CA 1
ATOM 652 C C . SER A 1 91 ? 10.194 8.300 -1.591 1.00 97.44 91 SER A C 1
ATOM 654 O O . SER A 1 91 ? 9.154 7.769 -1.195 1.00 97.44 91 SER A O 1
ATOM 656 N N . ALA A 1 92 ? 11.407 7.812 -1.320 1.00 97.81 92 ALA A N 1
ATOM 657 C CA . ALA A 1 92 ? 11.650 6.688 -0.422 1.00 97.81 92 ALA A CA 1
ATOM 658 C C . ALA A 1 92 ? 11.499 7.132 1.042 1.00 97.81 92 ALA A C 1
ATOM 660 O O . ALA A 1 92 ? 12.370 7.827 1.566 1.00 97.81 92 ALA A O 1
ATOM 661 N N . ARG A 1 93 ? 10.389 6.774 1.696 1.00 98.06 93 ARG A N 1
ATOM 662 C CA . ARG A 1 93 ? 10.112 7.139 3.098 1.00 98.06 93 ARG A CA 1
ATOM 663 C C . ARG A 1 93 ? 9.014 6.272 3.714 1.00 98.06 93 ARG A C 1
ATOM 665 O O . ARG A 1 93 ? 8.416 5.433 3.047 1.00 98.06 93 ARG A O 1
ATOM 672 N N . LEU A 1 94 ? 8.721 6.525 4.987 1.00 98.50 94 LEU A N 1
ATOM 673 C CA . LEU A 1 94 ? 7.514 6.043 5.651 1.00 98.50 94 LEU A CA 1
ATOM 674 C C . LEU A 1 94 ? 6.296 6.863 5.192 1.00 98.50 94 LEU A C 1
ATOM 676 O O . LEU A 1 94 ? 6.327 8.095 5.259 1.00 98.50 94 LEU A O 1
ATOM 680 N N . TYR A 1 95 ? 5.239 6.179 4.753 1.00 98.75 95 TYR A N 1
ATOM 681 C CA . TYR A 1 95 ? 3.946 6.774 4.416 1.00 98.75 95 TYR A CA 1
ATOM 682 C C . TYR A 1 95 ? 2.911 6.390 5.472 1.00 98.75 95 TYR A C 1
ATOM 684 O O . TYR A 1 95 ? 2.728 5.202 5.739 1.00 98.75 95 TYR A O 1
ATOM 692 N N . GLN A 1 96 ? 2.219 7.368 6.057 1.00 98.62 96 GLN A N 1
ATOM 693 C CA . GLN A 1 96 ? 1.078 7.143 6.944 1.00 98.62 96 GLN A CA 1
ATOM 694 C C . GLN A 1 96 ? -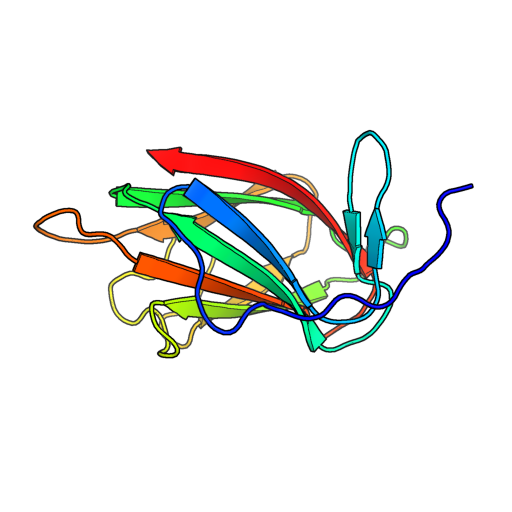0.189 6.986 6.105 1.00 98.62 96 GLN A C 1
ATOM 696 O O . GLN A 1 96 ? -0.700 7.960 5.549 1.00 98.62 96 GLN A O 1
ATOM 701 N N . LEU A 1 97 ? -0.688 5.752 6.016 1.00 98.75 97 LEU A N 1
ATOM 702 C CA . LEU A 1 97 ? -1.773 5.392 5.103 1.00 98.75 97 LEU A CA 1
ATOM 703 C C . LEU A 1 97 ? -3.134 5.375 5.792 1.00 98.75 97 LEU A C 1
ATOM 705 O O . LEU A 1 97 ? -4.115 5.860 5.231 1.00 98.75 97 LEU A O 1
ATOM 709 N N . VAL A 1 98 ? -3.185 4.847 7.013 1.00 98.50 98 VAL A N 1
ATOM 710 C CA . VAL A 1 98 ? -4.405 4.761 7.821 1.00 98.50 98 VAL A CA 1
ATOM 711 C C . VAL A 1 98 ? -4.142 5.343 9.199 1.00 98.50 98 VAL A C 1
ATOM 713 O O . VAL A 1 98 ? -3.093 5.087 9.790 1.00 98.50 98 VAL A O 1
ATOM 716 N N . ARG A 1 99 ? -5.128 6.076 9.711 1.00 97.94 99 ARG A N 1
ATOM 717 C CA . ARG A 1 99 ? -5.222 6.530 11.095 1.00 97.94 99 ARG A CA 1
ATOM 718 C C . ARG A 1 99 ? -6.663 6.384 11.571 1.00 97.94 99 ARG A C 1
ATOM 720 O O . ARG A 1 99 ? -7.495 7.263 11.364 1.00 97.94 99 ARG A O 1
ATOM 727 N N . GLN A 1 100 ? -6.962 5.260 12.206 1.00 95.06 100 GLN A N 1
ATOM 728 C CA . GLN A 1 100 ? -8.286 4.988 12.756 1.00 95.06 100 GLN A CA 1
ATOM 729 C C . GLN A 1 100 ? -8.621 5.953 13.900 1.00 95.06 100 GLN A C 1
ATOM 731 O O . GLN A 1 100 ? -7.745 6.399 14.648 1.00 95.06 100 GLN A O 1
ATOM 736 N N . SER A 1 101 ? -9.911 6.243 14.060 1.00 90.88 101 SER A N 1
ATOM 737 C CA . SER A 1 101 ? -10.446 7.016 15.179 1.00 90.88 101 SER A CA 1
ATOM 738 C C . SER A 1 101 ? -11.340 6.145 16.064 1.00 90.88 101 SER A C 1
ATOM 740 O O . SER A 1 101 ? -11.944 5.174 15.612 1.00 90.88 101 SER A O 1
ATOM 742 N N . GLY A 1 102 ? -11.421 6.484 17.351 1.00 91.69 102 GLY A N 1
ATOM 743 C CA . GLY A 1 102 ? -12.231 5.735 18.310 1.00 91.69 102 GLY A CA 1
ATOM 744 C C . GLY A 1 102 ? -11.615 4.391 18.709 1.00 91.69 102 GLY A C 1
ATOM 745 O O . GLY A 1 102 ? -10.415 4.294 18.967 1.00 91.69 102 GLY A O 1
ATOM 746 N N . ARG A 1 103 ? -12.462 3.364 18.843 1.00 92.69 103 ARG A N 1
ATOM 747 C CA . ARG A 1 103 ? -12.046 2.028 19.289 1.00 92.69 103 ARG A CA 1
ATOM 748 C C . ARG A 1 103 ? -11.293 1.309 18.170 1.00 92.69 103 ARG A C 1
ATOM 750 O O . ARG A 1 103 ? -11.832 1.156 17.082 1.00 92.69 103 ARG A O 1
ATOM 757 N N . ILE A 1 104 ? -10.105 0.798 18.486 1.00 94.31 104 ILE A N 1
ATOM 758 C CA . ILE A 1 104 ? -9.307 -0.023 17.567 1.00 94.31 104 ILE A CA 1
ATOM 759 C C . ILE A 1 104 ? -10.050 -1.334 17.279 1.00 94.31 104 ILE A C 1
ATOM 761 O O . ILE A 1 104 ? -10.511 -2.016 18.203 1.00 94.31 104 ILE A O 1
ATOM 765 N N . ALA A 1 105 ? -10.168 -1.673 15.997 1.00 94.62 105 ALA A N 1
ATOM 766 C CA . ALA A 1 105 ? -10.770 -2.908 15.518 1.00 94.62 105 ALA A CA 1
ATOM 767 C C . ALA A 1 105 ? -9.877 -3.594 14.476 1.00 94.62 105 ALA A C 1
ATOM 769 O O . ALA A 1 105 ? -8.931 -3.008 13.944 1.00 94.62 105 ALA A O 1
ATOM 770 N N . ASP A 1 106 ? -10.187 -4.862 14.210 1.00 97.75 106 ASP A N 1
ATOM 771 C CA . ASP A 1 106 ? -9.557 -5.617 13.136 1.00 97.75 106 ASP A CA 1
ATOM 772 C C . ASP A 1 106 ? -10.075 -5.123 11.790 1.00 97.75 106 ASP A C 1
ATOM 774 O O . ASP A 1 106 ? -11.285 -5.139 11.555 1.00 97.75 106 ASP A O 1
ATOM 778 N N . HIS A 1 107 ? -9.163 -4.793 10.883 1.00 97.62 107 HIS A N 1
ATOM 779 C CA . HIS A 1 107 ? -9.509 -4.347 9.540 1.00 97.62 107 HIS A CA 1
ATOM 780 C C . HIS A 1 107 ? -8.668 -5.047 8.481 1.00 97.62 107 HIS A C 1
ATOM 782 O O . HIS A 1 107 ? -7.512 -5.409 8.713 1.00 97.62 107 HIS A O 1
ATOM 788 N N . THR A 1 108 ? -9.245 -5.216 7.294 1.00 98.50 108 THR A N 1
ATOM 789 C CA . THR A 1 108 ? -8.510 -5.631 6.099 1.00 98.50 108 THR A CA 1
ATOM 790 C C . THR A 1 108 ? -8.122 -4.393 5.312 1.00 98.50 108 THR A C 1
ATOM 792 O O . THR A 1 108 ? -8.968 -3.714 4.740 1.00 98.50 108 THR A O 1
ATOM 795 N N . PHE A 1 109 ? -6.831 -4.103 5.281 1.00 98.62 109 PHE A N 1
ATOM 796 C CA . PHE A 1 109 ? -6.251 -3.079 4.431 1.00 98.62 109 PHE A CA 1
ATOM 797 C C . PHE A 1 109 ? -5.874 -3.684 3.077 1.00 98.62 109 PHE A C 1
ATOM 799 O O . PHE A 1 109 ? -5.310 -4.775 3.032 1.00 98.62 109 PHE A O 1
ATOM 806 N N . GLU A 1 110 ? -6.123 -2.965 1.985 1.00 98.88 110 GLU A N 1
ATOM 807 C CA . GLU A 1 110 ? -5.512 -3.230 0.676 1.00 98.88 110 GLU A CA 1
ATOM 808 C C . GLU A 1 110 ? -4.875 -1.939 0.165 1.00 98.88 110 GLU A C 1
ATOM 810 O O . GLU A 1 110 ? -5.504 -0.885 0.220 1.00 98.88 110 GLU A O 1
ATOM 815 N N . ILE A 1 111 ? -3.658 -2.029 -0.370 1.00 98.88 111 ILE A N 1
ATOM 816 C CA . ILE A 1 111 ? -3.067 -1.011 -1.244 1.00 98.88 111 ILE A CA 1
ATOM 817 C C . ILE A 1 111 ? -2.923 -1.582 -2.646 1.00 98.88 111 ILE A C 1
ATOM 819 O O . ILE A 1 111 ? -2.419 -2.689 -2.822 1.00 98.88 111 ILE A O 1
ATOM 823 N N . ARG A 1 112 ? -3.334 -0.810 -3.651 1.00 98.81 112 ARG A N 1
ATOM 824 C CA . ARG A 1 112 ? -3.215 -1.133 -5.071 1.00 98.81 112 ARG A CA 1
ATOM 825 C C . ARG A 1 112 ? -2.433 -0.052 -5.795 1.00 98.81 112 ARG A C 1
ATOM 827 O O . ARG A 1 112 ? -2.844 1.107 -5.808 1.00 98.81 112 ARG A O 1
ATOM 834 N N . PHE A 1 113 ? -1.352 -0.444 -6.451 1.00 98.75 113 PHE A N 1
ATOM 835 C CA . PHE A 1 113 ? -0.528 0.446 -7.259 1.00 98.75 113 PHE A CA 1
ATOM 836 C C . PHE A 1 113 ? -1.139 0.572 -8.654 1.00 98.75 113 PHE A C 1
ATOM 838 O O . PHE A 1 113 ? -1.355 -0.421 -9.344 1.00 98.75 113 PHE A O 1
ATOM 845 N N . LEU A 1 114 ? -1.488 1.792 -9.055 1.00 98.62 114 LEU A N 1
ATOM 846 C CA . LEU A 1 114 ? -2.104 2.069 -10.357 1.00 98.62 114 LEU A CA 1
ATOM 847 C C . LEU A 1 114 ? -1.063 2.108 -11.478 1.00 98.62 114 LEU A C 1
ATOM 849 O O . LEU A 1 114 ? -1.398 1.865 -12.634 1.00 98.62 114 LEU A O 1
ATOM 853 N N . ASP A 1 115 ? 0.187 2.376 -11.115 1.00 98.19 115 ASP A N 1
ATOM 854 C CA . ASP A 1 115 ? 1.350 2.354 -11.991 1.00 98.19 115 ASP A CA 1
ATOM 855 C C . ASP A 1 115 ? 2.302 1.227 -11.541 1.00 98.19 115 ASP A C 1
ATOM 857 O O . ASP A 1 115 ? 2.318 0.872 -10.357 1.00 98.19 115 ASP A O 1
ATOM 861 N N . PRO A 1 116 ? 3.096 0.631 -12.448 1.00 97.44 116 PRO A N 1
ATOM 862 C CA . PRO A 1 116 ? 4.136 -0.310 -12.056 1.00 97.44 116 PRO A CA 1
ATOM 863 C C . PRO A 1 116 ? 5.316 0.426 -11.404 1.00 97.44 116 PRO A C 1
ATOM 865 O O . PRO A 1 116 ? 5.472 1.639 -11.524 1.00 97.44 116 PRO A O 1
ATOM 868 N N . GLY A 1 117 ? 6.202 -0.336 -10.774 1.00 97.38 117 GLY A N 1
ATOM 869 C CA . GLY A 1 117 ? 7.502 0.128 -10.303 1.00 97.38 117 GLY A CA 1
ATOM 870 C C . GLY A 1 117 ? 7.560 0.493 -8.826 1.00 97.38 117 GLY A C 1
ATOM 871 O O . GLY A 1 117 ? 8.660 0.705 -8.340 1.00 97.38 117 GLY A O 1
ATOM 872 N N . ALA A 1 118 ? 6.443 0.521 -8.094 1.00 98.25 118 ALA A N 1
ATOM 873 C CA . ALA A 1 118 ? 6.478 0.760 -6.649 1.00 98.25 118 ALA A CA 1
ATOM 874 C C . ALA A 1 118 ? 7.391 -0.250 -5.942 1.00 98.25 118 ALA A C 1
ATOM 876 O O . ALA A 1 118 ? 7.208 -1.461 -6.093 1.00 98.25 118 ALA A O 1
ATOM 877 N N . HIS A 1 119 ? 8.331 0.264 -5.152 1.00 98.19 119 HIS A N 1
ATOM 878 C CA . HIS A 1 119 ? 9.150 -0.523 -4.238 1.00 98.19 119 HIS A CA 1
ATOM 879 C C . HIS A 1 119 ? 8.512 -0.489 -2.852 1.00 98.19 119 HIS A C 1
ATOM 881 O O . HIS A 1 119 ? 8.274 0.583 -2.291 1.00 98.19 119 HIS A O 1
ATOM 887 N N . VAL A 1 120 ? 8.244 -1.668 -2.302 1.00 98.06 120 VAL A N 1
ATOM 888 C CA . VAL A 1 120 ? 7.616 -1.847 -0.995 1.00 98.06 120 VAL A CA 1
ATOM 889 C C . VAL A 1 120 ? 8.563 -2.601 -0.077 1.00 98.06 120 VAL A C 1
ATOM 891 O O . VAL A 1 120 ? 9.121 -3.621 -0.480 1.00 98.06 120 VAL A O 1
ATOM 894 N N . TYR A 1 121 ? 8.728 -2.109 1.150 1.00 97.94 121 TYR A N 1
ATOM 895 C CA . TYR A 1 121 ? 9.719 -2.638 2.089 1.00 97.94 121 TYR A CA 1
ATOM 896 C C . TYR A 1 121 ? 9.064 -3.275 3.316 1.00 97.94 121 TYR A C 1
ATOM 898 O O . TYR A 1 121 ? 9.184 -4.478 3.527 1.00 97.94 121 TYR A O 1
ATOM 906 N N . SER A 1 122 ? 8.343 -2.493 4.124 1.00 97.38 122 SER A N 1
ATOM 907 C CA . SER A 1 122 ? 7.762 -2.985 5.377 1.00 97.38 122 SER A CA 1
ATOM 908 C C . SER A 1 122 ? 6.493 -2.242 5.776 1.00 97.38 122 SER A C 1
ATOM 910 O O . SER A 1 122 ? 6.372 -1.030 5.583 1.00 97.38 122 SER A O 1
ATOM 912 N N . PHE A 1 123 ? 5.559 -2.983 6.377 1.00 98.06 123 PHE A N 1
ATOM 913 C CA . PHE A 1 123 ? 4.465 -2.404 7.151 1.00 98.06 123 PHE A CA 1
ATOM 914 C C . PHE A 1 123 ? 4.928 -2.111 8.575 1.00 98.06 123 PHE A C 1
ATOM 916 O O . PHE A 1 123 ? 5.642 -2.915 9.177 1.00 98.06 123 PHE A O 1
ATOM 923 N N . THR A 1 124 ? 4.474 -0.991 9.132 1.00 97.75 124 THR A N 1
ATOM 924 C CA . THR A 1 124 ? 4.631 -0.678 10.556 1.00 97.75 124 THR A CA 1
ATOM 925 C C . THR A 1 124 ? 3.318 -0.151 11.129 1.00 97.75 124 THR A C 1
ATOM 927 O O . THR A 1 124 ? 2.480 0.396 10.410 1.00 97.75 124 THR A O 1
ATOM 930 N N . PHE A 1 125 ? 3.124 -0.326 12.434 1.00 97.75 125 PHE A N 1
ATOM 931 C CA . PHE A 1 125 ? 1.846 -0.098 13.113 1.00 97.75 125 PHE A CA 1
ATOM 932 C C . PHE A 1 125 ? 2.039 0.757 14.371 1.00 97.75 125 PHE A C 1
ATOM 934 O O . PH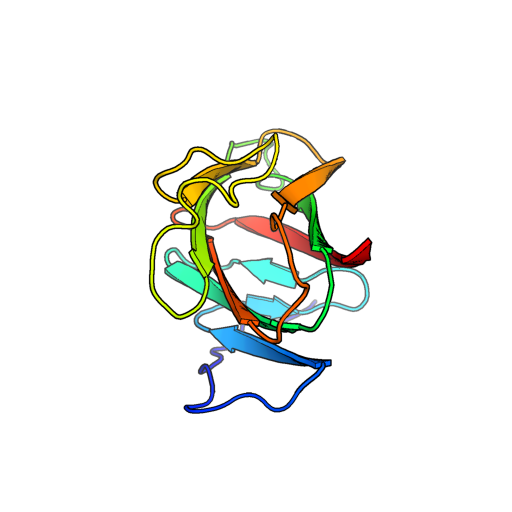E A 1 125 ? 3.133 0.755 14.940 1.00 97.75 125 PHE A O 1
ATOM 941 N N . GLY A 1 126 ? 0.995 1.476 14.799 1.00 93.88 126 GLY A N 1
ATOM 942 C CA . GLY A 1 126 ? 1.015 2.344 15.989 1.00 93.88 126 GLY A CA 1
ATOM 943 C C . GLY A 1 126 ? -0.355 2.655 16.578 1.00 93.88 126 GLY A C 1
ATOM 944 O O . GLY A 1 126 ? -1.366 2.124 16.059 1.00 93.88 126 GLY A O 1
#

pLDDT: mean 96.75, std 5.11, range [51.97, 98.88]

Sequence (126 aa):
ADTAAAYTLPRQLGLNQWAFGGQWSVGAESAVARAPLASIAYRFHARDLHLVLAPAADGKPVRFRISIDGAPPGVAHGADVAADGSGVATSARLYQLVRQSGRIADHTFEIRFLDPGAHVYSFTFG

Secondary structure (DSSP, 8-state):
-PPEEEE---S---TT-EEEEEEEEE-SS-EEE-STT-EEEEEEE-SEEEEEEE--TT---EEEEEEETTB--GGGB-TTS-TTSEEEE-SSEEEEEEE--SS--EEEEEEEESSS--EEEEEEE-

InterPro domains:
  IPR041017 DipZ, thioredoxin-like C-terminal domain [PF17991] (2-126)

Radius of gyration: 13.58 Å; chains: 1; bounding box: 32×27×33 Å

Organism: Necator americanus (NCBI:txid51031)

Foldseek 3Di:
DQDKDAWPDDPDDDEQDKTKHGIWRDDPFWIFFAFAFIKMKHWYWFQWKKWFKAAAPVQDKWKKFKDKQPAFQQVQAFPQADSRRIGIHRGGDIDTGTGHDDDTDIIMMMMGTRGGRMITGDMDHD